Protein AF-A0A9E6JY38-F1 (afdb_monomer_lite)

Radius of gyration: 16.78 Å; chains: 1; bounding box: 47×22×38 Å

Foldseek 3Di:
DCVVVVDDDCCVPVNLQVVLVVVLVVLVVQLVVLVVVVDPLSCQQSNVLSVVLNVQSVVCNVVSDPVSVVVSVVSSVVSNQVSVCVVPVVVVVVVVVVQVVVQVCCCVPPVDGPPDPDDD

pLDDT: mean 85.16, std 12.98, range [35.5, 96.38]

Structure (mmCIF, N/CA/C/O backbone):
data_AF-A0A9E6JY38-F1
#
_entry.id   AF-A0A9E6JY38-F1
#
loop_
_atom_site.group_PDB
_atom_site.id
_atom_site.type_symbol
_atom_site.label_atom_id
_atom_site.label_alt_id
_atom_site.label_comp_id
_atom_site.label_asym_id
_atom_site.label_entity_id
_atom_site.label_seq_id
_atom_site.pdbx_PDB_ins_code
_atom_site.Cartn_x
_atom_site.Cartn_y
_atom_site.Cartn_z
_atom_site.occupancy
_atom_site.B_iso_or_equiv
_atom_site.auth_seq_id
_atom_site.auth_comp_id
_atom_site.auth_asym_id
_atom_site.auth_atom_id
_atom_site.pdbx_PDB_model_num
ATOM 1 N N . ARG A 1 1 ? -17.062 1.029 18.540 1.00 44.75 1 ARG A N 1
ATOM 2 C CA . ARG A 1 1 ? -18.187 0.761 17.600 1.00 44.75 1 ARG A CA 1
ATOM 3 C C . ARG A 1 1 ? -17.989 -0.523 16.771 1.00 44.75 1 ARG A C 1
ATOM 5 O O . ARG A 1 1 ? -18.957 -1.238 16.587 1.00 44.75 1 ARG A O 1
ATOM 12 N N . SER A 1 2 ? -16.773 -0.882 16.339 1.00 48.38 2 SER A N 1
ATOM 13 C CA . SER A 1 2 ? -16.522 -2.037 15.445 1.00 48.38 2 SER A CA 1
ATOM 14 C C . SER A 1 2 ? -16.680 -3.439 16.071 1.00 48.38 2 SER A C 1
ATOM 16 O O . SER A 1 2 ? -17.154 -4.336 15.382 1.00 48.38 2 SER A O 1
ATOM 18 N N . ARG A 1 3 ? -16.370 -3.633 17.370 1.00 47.88 3 ARG A N 1
ATOM 19 C CA . ARG A 1 3 ? -16.617 -4.919 18.072 1.00 47.88 3 ARG A CA 1
ATOM 20 C C . ARG A 1 3 ? -18.103 -5.286 18.154 1.00 47.88 3 ARG A C 1
ATOM 22 O O . ARG A 1 3 ? -18.423 -6.463 18.078 1.00 47.88 3 ARG A O 1
ATOM 29 N N . LYS A 1 4 ? -19.003 -4.292 18.235 1.00 47.56 4 LYS A N 1
ATOM 30 C CA . LYS A 1 4 ? -20.465 -4.509 18.287 1.00 47.56 4 LYS A CA 1
ATOM 31 C C . LYS A 1 4 ? -21.024 -5.202 17.034 1.00 47.56 4 LYS A C 1
ATOM 33 O O . LYS A 1 4 ? -22.100 -5.768 17.112 1.00 47.56 4 LYS A O 1
ATOM 38 N N . PHE A 1 5 ? -20.297 -5.184 15.915 1.00 56.34 5 PHE A N 1
ATOM 39 C CA . PHE A 1 5 ? -20.688 -5.840 14.660 1.00 56.34 5 PHE A CA 1
ATOM 40 C C . PHE A 1 5 ? -19.863 -7.105 14.360 1.00 56.34 5 PHE A C 1
ATOM 42 O O . PHE A 1 5 ? -19.788 -7.525 13.211 1.00 56.34 5 PHE A O 1
ATOM 49 N N . GLY A 1 6 ? -19.155 -7.666 15.350 1.00 60.88 6 GLY A N 1
ATOM 50 C CA . GLY A 1 6 ? -18.338 -8.873 15.162 1.00 60.88 6 GLY A CA 1
ATOM 51 C C . GLY A 1 6 ? -17.090 -8.691 14.284 1.00 60.88 6 GLY A C 1
ATOM 52 O O . GLY A 1 6 ? -16.416 -9.671 13.975 1.00 60.88 6 GLY A O 1
ATOM 53 N N . LYS A 1 7 ? -16.733 -7.458 13.887 1.00 57.44 7 LYS A N 1
ATOM 54 C CA . LYS A 1 7 ? -15.550 -7.203 13.046 1.00 57.44 7 LYS A CA 1
ATOM 55 C C . LYS A 1 7 ? -14.261 -7.497 13.823 1.00 57.44 7 LYS A C 1
ATOM 57 O O . LYS A 1 7 ? -13.891 -6.740 14.722 1.00 57.44 7 LYS A O 1
ATOM 62 N N . ARG A 1 8 ? -13.556 -8.565 13.437 1.00 69.56 8 ARG A N 1
ATOM 63 C CA . ARG A 1 8 ? -12.217 -8.931 13.928 1.00 69.56 8 ARG A CA 1
ATOM 64 C C . ARG A 1 8 ? -11.143 -8.401 12.974 1.00 69.56 8 ARG A C 1
ATOM 66 O O . ARG A 1 8 ? -10.631 -9.136 12.143 1.00 69.56 8 ARG A O 1
ATOM 73 N N . THR A 1 9 ? -10.833 -7.108 13.053 1.00 80.44 9 THR A N 1
ATOM 74 C CA . THR A 1 9 ? -9.692 -6.523 12.323 1.00 80.44 9 THR A CA 1
ATOM 75 C C . THR A 1 9 ? -8.516 -6.283 13.266 1.00 80.44 9 THR A C 1
ATOM 77 O O . THR A 1 9 ? -8.720 -6.105 14.470 1.00 80.44 9 THR A O 1
ATOM 80 N N . ALA A 1 10 ? -7.290 -6.225 12.731 1.00 77.38 10 ALA A N 1
ATOM 81 C CA . ALA A 1 10 ? -6.081 -5.964 13.522 1.00 77.38 10 ALA A CA 1
ATOM 82 C C . ALA A 1 10 ? -6.214 -4.693 14.387 1.00 77.38 10 ALA A C 1
ATOM 84 O O . ALA A 1 10 ? -5.954 -4.731 15.587 1.00 77.38 10 ALA A O 1
ATOM 85 N N . ALA A 1 11 ? -6.785 -3.617 13.829 1.00 79.31 11 ALA A N 1
ATOM 86 C CA . ALA A 1 11 ? -7.048 -2.367 14.549 1.00 79.31 11 ALA A CA 1
ATOM 87 C C . ALA A 1 11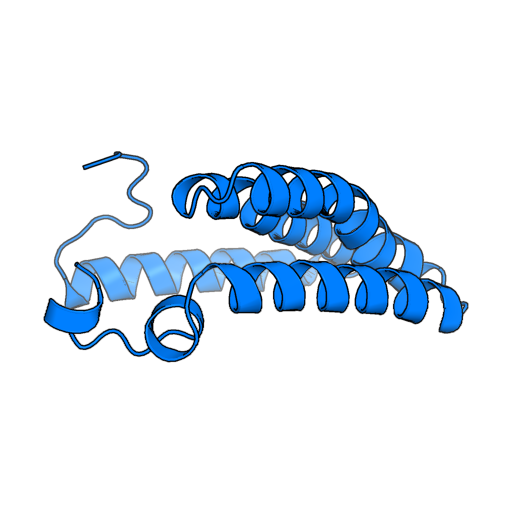 ? -8.039 -2.498 15.722 1.00 79.31 11 ALA A C 1
ATOM 89 O O . ALA A 1 11 ? -8.017 -1.681 16.640 1.00 79.31 11 ALA A O 1
ATOM 90 N N . VAL A 1 12 ? -8.923 -3.500 15.702 1.00 78.38 12 VAL A N 1
ATOM 91 C CA . VAL A 1 12 ? -9.934 -3.749 16.746 1.00 78.38 12 VAL A CA 1
ATOM 92 C C . VAL A 1 12 ? -9.424 -4.710 17.822 1.00 78.38 12 VAL A C 1
ATOM 94 O O . VAL A 1 12 ? -9.868 -4.645 18.974 1.00 78.38 12 VAL A O 1
ATOM 97 N N . HIS A 1 13 ? -8.522 -5.617 17.448 1.00 80.81 13 HIS A N 1
ATOM 98 C CA . HIS A 1 13 ? -7.924 -6.573 18.371 1.00 80.81 13 HIS A CA 1
ATOM 99 C C . HIS A 1 13 ? -6.704 -5.980 19.085 1.00 80.81 13 HIS A C 1
ATOM 101 O O . HIS A 1 13 ? -6.713 -5.904 20.309 1.00 80.81 13 HIS A O 1
ATOM 107 N N . TYR A 1 14 ? -5.728 -5.471 18.328 1.00 82.12 14 TYR A N 1
ATOM 108 C CA . TYR A 1 14 ? -4.471 -4.917 18.844 1.00 82.12 14 TYR A CA 1
ATOM 109 C C . TYR A 1 14 ? -4.540 -3.411 19.128 1.00 82.12 14 TYR A C 1
ATOM 111 O O . TYR A 1 14 ? -3.703 -2.870 19.840 1.00 82.12 14 TYR A O 1
ATOM 119 N N . GLY A 1 15 ? -5.548 -2.718 18.597 1.00 83.00 15 GLY A N 1
ATOM 120 C CA . GLY A 1 15 ? -5.699 -1.273 18.749 1.00 83.00 15 GLY A CA 1
ATOM 121 C C . GLY A 1 15 ? -5.081 -0.474 17.599 1.00 83.00 15 GLY A C 1
ATOM 122 O O . GLY A 1 15 ? -4.302 -0.971 16.782 1.00 83.00 15 GLY A O 1
ATOM 123 N N . ILE A 1 16 ? -5.456 0.804 17.521 1.00 83.38 16 ILE A N 1
ATOM 124 C CA . ILE A 1 16 ? -5.130 1.679 16.383 1.00 83.38 16 ILE A CA 1
ATOM 125 C C . ILE A 1 16 ? -3.628 2.013 16.344 1.00 83.38 16 ILE A C 1
ATOM 127 O O . ILE A 1 16 ? -3.015 1.903 15.287 1.00 83.38 16 ILE A O 1
ATOM 131 N N . LYS A 1 17 ? -3.020 2.356 17.492 1.00 84.25 17 LYS A N 1
ATOM 132 C CA . LYS A 1 17 ? -1.587 2.702 17.613 1.00 84.25 17 LYS A CA 1
ATOM 133 C C . LYS A 1 17 ? -0.641 1.630 17.043 1.00 84.25 17 LYS A C 1
ATOM 135 O O . LYS A 1 17 ? 0.148 1.966 16.154 1.00 84.25 17 LYS A O 1
ATOM 140 N N . PRO A 1 18 ? -0.692 0.366 17.512 1.00 86.56 18 PRO A N 1
ATOM 141 C CA . PRO A 1 18 ? 0.218 -0.663 17.016 1.00 86.56 18 PRO A CA 1
ATOM 142 C C . PRO A 1 18 ? -0.082 -1.033 15.566 1.00 86.56 18 PRO A C 1
ATOM 144 O O . PRO A 1 18 ? 0.850 -1.236 14.802 1.00 86.56 18 PRO A O 1
ATOM 147 N N . THR A 1 19 ? -1.351 -1.017 15.146 1.00 88.44 19 THR A N 1
ATOM 148 C CA . THR A 1 19 ? -1.713 -1.312 13.750 1.00 88.44 19 THR A CA 1
ATOM 149 C C . THR A 1 19 ? -1.158 -0.265 12.781 1.00 88.44 19 THR A C 1
ATOM 151 O O . THR A 1 19 ? -0.628 -0.622 11.735 1.00 88.44 19 THR A O 1
ATOM 154 N N . LEU A 1 20 ? -1.224 1.025 13.131 1.00 86.56 20 LEU A N 1
ATOM 155 C CA . LEU A 1 20 ? -0.636 2.097 12.318 1.00 86.56 20 LEU A CA 1
ATOM 156 C C . LEU A 1 20 ? 0.886 2.047 12.295 1.00 86.56 20 LEU A C 1
ATOM 158 O O . LEU A 1 20 ? 1.497 2.294 11.260 1.00 86.56 20 LEU A O 1
ATOM 162 N N . THR A 1 21 ? 1.497 1.730 13.434 1.00 88.88 21 THR A N 1
ATOM 163 C CA . THR A 1 21 ? 2.953 1.591 13.510 1.00 88.88 21 THR A CA 1
ATOM 164 C C . THR A 1 21 ? 3.423 0.410 12.666 1.00 88.88 21 THR A C 1
ATOM 166 O O . THR A 1 21 ? 4.361 0.569 11.896 1.00 88.88 21 THR A O 1
ATOM 169 N N . ALA A 1 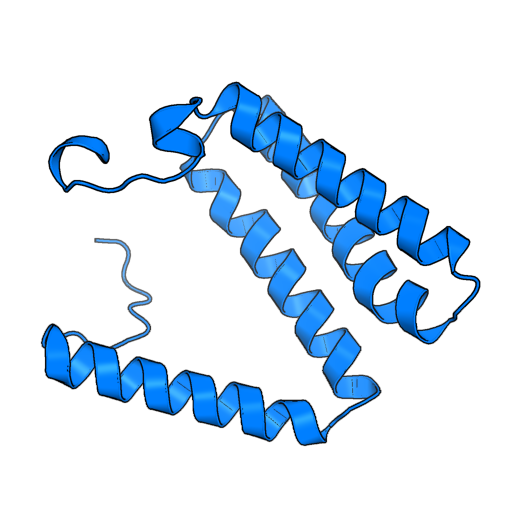22 ? 2.733 -0.732 12.736 1.00 90.81 22 ALA A N 1
ATOM 170 C CA . ALA A 1 22 ? 3.016 -1.886 11.892 1.00 90.81 22 ALA A CA 1
ATOM 171 C C . ALA A 1 22 ? 2.832 -1.562 10.403 1.00 90.81 22 ALA A C 1
ATOM 173 O O . ALA A 1 22 ? 3.703 -1.896 9.613 1.00 90.81 22 ALA A O 1
ATOM 174 N N . ALA A 1 23 ? 1.756 -0.862 10.024 1.00 90.38 23 ALA A N 1
ATOM 175 C CA . ALA A 1 23 ? 1.541 -0.440 8.639 1.00 90.38 23 ALA A CA 1
ATOM 176 C C . ALA A 1 23 ? 2.692 0.436 8.121 1.00 90.38 23 ALA A C 1
ATOM 178 O O . ALA A 1 23 ? 3.232 0.158 7.059 1.00 90.38 23 ALA A O 1
ATOM 179 N N . PHE A 1 24 ? 3.119 1.436 8.899 1.00 91.38 24 PHE A N 1
ATOM 180 C CA . PHE A 1 24 ? 4.253 2.293 8.545 1.00 91.38 24 PHE A CA 1
ATOM 181 C C . PHE A 1 24 ? 5.568 1.509 8.409 1.00 91.38 24 PHE A C 1
ATOM 183 O O . PHE A 1 24 ? 6.321 1.729 7.466 1.00 91.38 24 PHE A O 1
ATOM 190 N N . VAL A 1 25 ? 5.844 0.587 9.337 1.00 94.69 25 VAL A N 1
ATOM 191 C CA . VAL A 1 25 ? 7.060 -0.243 9.298 1.00 94.69 25 VAL A CA 1
ATOM 192 C C . VAL A 1 25 ? 7.046 -1.179 8.093 1.00 94.69 25 VAL A C 1
ATOM 194 O O . VAL A 1 25 ? 8.049 -1.276 7.397 1.00 94.69 25 VAL A O 1
ATOM 197 N N . LEU A 1 26 ? 5.919 -1.838 7.816 1.00 94.81 26 LEU A N 1
ATOM 198 C CA . LEU A 1 26 ? 5.780 -2.733 6.668 1.00 94.81 26 LEU A CA 1
ATOM 199 C C . LEU A 1 26 ? 5.908 -1.985 5.338 1.00 94.81 26 LEU A C 1
ATOM 201 O O . LEU A 1 26 ? 6.545 -2.502 4.429 1.00 94.81 26 LEU A O 1
ATOM 205 N N . ASP A 1 27 ? 5.364 -0.771 5.236 1.00 93.75 27 ASP A N 1
ATOM 206 C CA . ASP A 1 27 ? 5.505 0.066 4.038 1.00 93.75 27 ASP A CA 1
ATOM 207 C C . ASP A 1 27 ? 6.972 0.490 3.825 1.00 93.75 27 ASP A C 1
ATOM 209 O O . ASP A 1 27 ? 7.505 0.407 2.721 1.00 93.75 27 ASP A O 1
ATOM 213 N N . GLY A 1 28 ? 7.681 0.833 4.908 1.00 95.31 28 GLY A N 1
ATOM 214 C CA . GLY A 1 28 ? 9.122 1.098 4.861 1.00 95.31 28 GLY A CA 1
ATOM 215 C C . GLY A 1 28 ? 9.945 -0.133 4.465 1.00 95.31 28 GLY A C 1
ATOM 216 O O . GLY A 1 28 ? 10.867 -0.028 3.658 1.00 95.31 28 GLY A O 1
ATOM 217 N N . LEU A 1 29 ? 9.590 -1.314 4.980 1.00 96.31 29 LEU A N 1
ATOM 218 C CA . LEU A 1 29 ? 10.222 -2.575 4.588 1.00 96.31 29 LEU A CA 1
ATOM 219 C C . LEU A 1 29 ? 9.943 -2.921 3.126 1.00 96.31 29 LEU A C 1
ATOM 221 O O . LEU A 1 29 ? 10.846 -3.413 2.455 1.00 96.31 29 LEU A O 1
ATOM 225 N N . ALA A 1 30 ? 8.741 -2.648 2.616 1.00 93.94 30 ALA A N 1
ATOM 226 C CA . ALA A 1 30 ? 8.411 -2.836 1.207 1.00 93.94 30 ALA A CA 1
ATOM 227 C C . ALA A 1 30 ? 9.274 -1.938 0.309 1.00 93.94 30 ALA A C 1
ATOM 229 O O . ALA A 1 30 ? 9.824 -2.419 -0.682 1.00 93.94 30 ALA A O 1
ATOM 230 N N . LEU A 1 31 ? 9.471 -0.672 0.695 1.00 95.38 31 LEU A N 1
ATOM 231 C CA . LEU A 1 31 ? 10.356 0.249 -0.018 1.00 95.38 31 LEU A CA 1
ATOM 232 C C . LEU A 1 31 ? 11.800 -0.271 -0.053 1.00 95.38 31 LEU A C 1
ATOM 234 O O . LEU A 1 31 ? 12.376 -0.403 -1.131 1.00 95.38 31 LEU A O 1
ATOM 238 N N . VAL A 1 32 ? 12.369 -0.626 1.102 1.00 96.38 32 VAL A N 1
ATOM 239 C CA . VAL A 1 32 ? 13.745 -1.149 1.179 1.00 96.38 32 VAL A CA 1
ATOM 240 C C . VAL A 1 32 ? 13.880 -2.452 0.391 1.00 96.38 32 VAL A C 1
ATOM 242 O O . VAL A 1 32 ? 14.800 -2.591 -0.410 1.00 96.38 32 VAL A O 1
ATOM 245 N N . SER A 1 33 ? 12.936 -3.380 0.557 1.00 95.25 33 SER A N 1
ATOM 246 C CA . SER A 1 33 ? 12.940 -4.660 -0.158 1.00 95.25 33 SER A CA 1
ATOM 247 C C . SER A 1 33 ? 12.861 -4.459 -1.668 1.00 95.25 33 SER A C 1
ATOM 249 O O . SER A 1 33 ? 13.571 -5.145 -2.393 1.00 95.25 33 SER A O 1
ATOM 251 N N . SER A 1 34 ? 12.069 -3.491 -2.149 1.00 95.38 34 SER A N 1
ATOM 252 C CA . SER A 1 34 ? 11.990 -3.184 -3.581 1.00 95.38 34 SER A CA 1
ATOM 253 C C . SER A 1 34 ? 13.350 -2.781 -4.154 1.00 95.38 34 SER A C 1
ATOM 255 O O . SER A 1 34 ? 13.742 -3.289 -5.198 1.00 95.38 34 SER A O 1
ATOM 257 N N . ILE A 1 35 ? 14.117 -1.959 -3.433 1.00 94.88 35 ILE A N 1
ATOM 258 C CA . ILE A 1 35 ? 15.453 -1.517 -3.853 1.00 94.88 35 ILE A CA 1
ATOM 259 C C . ILE A 1 35 ? 16.439 -2.690 -3.832 1.00 94.88 35 ILE A C 1
ATOM 261 O O . ILE A 1 35 ? 17.219 -2.851 -4.767 1.00 94.88 35 ILE A O 1
ATOM 265 N N . LEU A 1 36 ? 16.369 -3.541 -2.804 1.00 96.06 36 LEU A N 1
ATOM 266 C CA . LEU A 1 36 ? 17.251 -4.703 -2.652 1.00 96.06 36 LEU A CA 1
ATOM 267 C C . LEU A 1 36 ? 17.058 -5.776 -3.728 1.00 96.06 36 LEU A C 1
ATOM 269 O O . LEU A 1 36 ? 17.954 -6.591 -3.922 1.00 96.06 36 LEU A O 1
ATOM 273 N N . THR A 1 37 ? 15.922 -5.793 -4.431 1.00 94.75 37 THR A N 1
ATOM 274 C CA . THR A 1 37 ? 15.755 -6.700 -5.575 1.00 94.75 37 THR A CA 1
ATOM 275 C C . THR A 1 37 ? 16.649 -6.336 -6.759 1.00 94.75 37 THR A C 1
ATOM 277 O O . THR A 1 37 ? 16.877 -7.192 -7.603 1.00 94.75 37 THR A O 1
ATOM 280 N N . PHE A 1 38 ? 17.144 -5.090 -6.834 1.00 92.06 38 PHE A N 1
ATOM 281 C CA . PHE A 1 38 ? 17.861 -4.529 -7.990 1.00 92.06 38 PHE A CA 1
ATOM 282 C C . PHE A 1 38 ? 17.090 -4.613 -9.322 1.00 92.06 38 PHE A C 1
ATOM 284 O O . PHE A 1 38 ? 17.648 -4.360 -10.386 1.00 92.06 38 PHE A O 1
ATOM 291 N N . GLU A 1 39 ? 15.788 -4.898 -9.265 1.00 93.31 39 GLU A N 1
ATOM 292 C CA . GLU A 1 39 ? 14.920 -5.037 -10.427 1.00 93.31 39 GLU A CA 1
ATOM 293 C C . GLU A 1 39 ? 14.139 -3.747 -10.663 1.00 93.31 39 GLU A C 1
ATOM 295 O O . GLU A 1 39 ? 13.291 -3.345 -9.858 1.00 93.31 39 GLU A O 1
ATOM 300 N N . LEU A 1 40 ? 14.383 -3.105 -11.809 1.00 92.19 40 LEU A N 1
ATOM 301 C CA . LEU A 1 40 ? 13.762 -1.823 -12.158 1.00 92.19 40 LEU A CA 1
ATOM 302 C C . LEU A 1 40 ? 12.233 -1.887 -12.145 1.00 92.19 40 LEU A C 1
ATOM 304 O O . LEU A 1 40 ? 11.592 -0.920 -11.745 1.00 92.19 40 LEU A O 1
ATOM 308 N N . VAL A 1 41 ? 11.652 -3.025 -12.533 1.00 93.31 41 VAL A N 1
ATOM 309 C CA . VAL A 1 41 ? 10.197 -3.239 -12.529 1.00 93.31 41 VAL A CA 1
ATOM 310 C C . VAL A 1 41 ? 9.635 -3.223 -11.105 1.00 93.31 41 VAL A C 1
ATOM 312 O O . VAL A 1 41 ? 8.587 -2.635 -10.848 1.00 93.31 41 VAL A O 1
ATOM 315 N N . ILE A 1 42 ? 10.323 -3.845 -10.146 1.00 93.06 42 ILE A N 1
ATOM 316 C CA . ILE A 1 42 ? 9.864 -3.902 -8.751 1.00 93.06 42 ILE A CA 1
ATOM 317 C C . ILE A 1 42 ? 10.038 -2.533 -8.087 1.00 93.06 42 ILE A C 1
ATOM 319 O O . ILE A 1 42 ? 9.150 -2.067 -7.369 1.00 93.06 42 ILE A O 1
ATOM 323 N N . ILE A 1 43 ? 11.148 -1.854 -8.375 1.00 93.62 43 ILE A N 1
ATOM 324 C CA . ILE A 1 43 ? 11.426 -0.503 -7.878 1.00 93.62 43 ILE A CA 1
ATOM 325 C C . ILE A 1 43 ? 10.390 0.495 -8.416 1.00 93.62 43 ILE A C 1
ATOM 327 O O . ILE A 1 43 ? 9.836 1.281 -7.646 1.00 93.62 43 ILE A O 1
ATOM 331 N N . SER A 1 44 ? 10.082 0.453 -9.715 1.00 92.25 44 SER A N 1
ATOM 332 C CA . SER A 1 44 ? 9.135 1.382 -10.343 1.00 92.25 44 SER A CA 1
ATOM 333 C C . SER A 1 44 ? 7.681 1.139 -9.927 1.00 92.25 44 SER A C 1
ATOM 335 O O . SER A 1 44 ? 6.881 2.070 -9.931 1.00 92.25 44 SER A O 1
ATOM 337 N N . THR A 1 45 ? 7.321 -0.083 -9.531 1.00 93.81 45 THR A N 1
ATOM 338 C CA . THR A 1 45 ? 5.952 -0.421 -9.113 1.00 93.81 45 THR A CA 1
ATOM 339 C C . THR A 1 45 ? 5.769 -0.319 -7.600 1.00 93.81 45 THR A C 1
ATOM 341 O O . THR A 1 45 ? 5.080 0.577 -7.110 1.00 93.81 45 THR A O 1
ATOM 344 N N . VAL A 1 46 ? 6.400 -1.218 -6.844 1.00 92.94 46 VAL A N 1
ATOM 345 C CA . VAL A 1 46 ? 6.278 -1.308 -5.382 1.00 92.94 46 VAL A CA 1
ATOM 346 C C . VAL A 1 46 ? 7.030 -0.168 -4.711 1.00 92.94 46 VAL A C 1
ATOM 348 O O . VAL A 1 46 ? 6.495 0.456 -3.797 1.00 92.94 46 VAL A O 1
ATOM 351 N N . GLY A 1 47 ? 8.241 0.134 -5.184 1.00 93.94 47 GLY A N 1
ATOM 352 C CA . GLY A 1 47 ? 9.073 1.187 -4.607 1.00 93.94 47 GLY A CA 1
ATOM 353 C C . GLY A 1 47 ? 8.417 2.561 -4.713 1.00 93.94 47 GLY A C 1
ATOM 354 O O . GLY A 1 47 ? 8.283 3.246 -3.704 1.00 93.94 47 GLY A O 1
ATOM 355 N N . ILE A 1 48 ? 7.921 2.946 -5.893 1.00 93.06 48 ILE A N 1
ATOM 356 C CA . ILE A 1 48 ? 7.216 4.229 -6.073 1.00 93.06 48 ILE A CA 1
ATOM 357 C C . ILE A 1 48 ? 5.928 4.278 -5.241 1.00 93.06 48 ILE A C 1
ATOM 359 O O . ILE A 1 48 ? 5.674 5.282 -4.572 1.00 93.06 48 ILE A O 1
ATOM 363 N N . ALA A 1 49 ? 5.130 3.204 -5.238 1.00 93.94 49 ALA A N 1
ATOM 364 C CA . ALA A 1 49 ? 3.901 3.155 -4.448 1.00 93.94 49 ALA A CA 1
ATOM 365 C C . ALA A 1 49 ? 4.181 3.344 -2.948 1.00 93.94 49 ALA A C 1
ATOM 367 O O . ALA A 1 49 ? 3.542 4.190 -2.319 1.00 93.94 49 ALA A O 1
ATOM 368 N N . ALA A 1 50 ? 5.170 2.621 -2.409 1.00 93.31 50 ALA A N 1
ATOM 369 C CA . ALA A 1 50 ? 5.595 2.727 -1.017 1.00 93.31 50 ALA A CA 1
ATOM 370 C C . ALA A 1 50 ? 6.198 4.105 -0.710 1.00 93.31 50 ALA A C 1
ATOM 372 O O . ALA A 1 50 ? 5.862 4.717 0.298 1.00 93.31 50 ALA A O 1
ATOM 373 N N . LEU A 1 51 ? 7.034 4.654 -1.598 1.00 94.38 51 LEU A N 1
ATOM 374 C CA . LEU A 1 51 ? 7.652 5.970 -1.420 1.00 94.38 51 LEU A CA 1
ATOM 375 C C . LEU A 1 51 ? 6.603 7.084 -1.288 1.00 94.38 51 LEU A C 1
ATOM 377 O O . LEU A 1 51 ? 6.747 7.974 -0.450 1.00 94.38 51 LEU A O 1
ATOM 381 N N . ILE A 1 52 ? 5.536 7.024 -2.089 1.00 93.12 52 ILE A N 1
ATOM 382 C CA . ILE A 1 52 ? 4.447 8.006 -2.050 1.00 93.12 52 ILE A CA 1
ATOM 383 C C . ILE A 1 52 ? 3.567 7.812 -0.806 1.00 93.12 52 ILE A C 1
ATOM 385 O O . ILE A 1 52 ? 3.114 8.794 -0.208 1.00 93.12 52 ILE A O 1
ATOM 389 N N . SER A 1 53 ? 3.309 6.570 -0.386 1.00 92.50 53 SER A N 1
ATOM 390 C CA . SER A 1 53 ? 2.442 6.308 0.765 1.00 92.50 53 SER A CA 1
ATOM 391 C C . SER A 1 53 ? 3.112 6.458 2.121 1.00 92.50 53 SER A C 1
ATOM 393 O O . SER A 1 53 ? 2.436 6.839 3.080 1.00 92.50 53 SER A O 1
ATOM 395 N N . LEU A 1 54 ? 4.422 6.248 2.217 1.00 92.62 54 LEU A N 1
ATOM 396 C CA . LEU A 1 54 ? 5.179 6.338 3.461 1.00 92.62 54 LEU A CA 1
ATOM 397 C C . LEU A 1 54 ? 4.982 7.671 4.217 1.00 92.62 54 LEU A C 1
ATOM 399 O O . LEU A 1 54 ? 4.655 7.629 5.411 1.00 92.62 54 LEU A O 1
ATOM 403 N N . PRO A 1 55 ? 5.098 8.866 3.589 1.00 92.69 55 PRO A N 1
ATOM 404 C CA . PRO A 1 55 ? 4.849 10.131 4.286 1.00 92.69 55 PRO A CA 1
ATOM 405 C C . PRO A 1 55 ? 3.384 10.280 4.718 1.00 92.69 55 PRO A C 1
ATOM 407 O O . PRO A 1 55 ? 3.100 10.861 5.771 1.00 92.69 55 PRO A O 1
ATOM 410 N N . LEU A 1 56 ? 2.442 9.715 3.956 1.00 90.38 56 LEU A N 1
ATOM 411 C CA . LEU A 1 56 ? 1.021 9.715 4.306 1.00 90.38 56 LEU A CA 1
ATOM 412 C C . LEU A 1 56 ? 0.745 8.810 5.516 1.00 90.38 56 LEU A C 1
ATOM 414 O O . LEU A 1 56 ? -0.011 9.211 6.408 1.00 90.38 56 LEU A O 1
ATOM 418 N N . PHE A 1 57 ? 1.387 7.639 5.596 1.00 88.81 57 PHE A N 1
ATOM 419 C CA . PHE A 1 57 ? 1.341 6.748 6.761 1.00 88.81 57 PHE A CA 1
ATOM 420 C C . PHE A 1 57 ? 1.996 7.370 7.997 1.00 88.81 57 PHE A C 1
ATOM 422 O O . PHE A 1 57 ? 1.474 7.254 9.108 1.00 88.81 57 PHE A O 1
ATOM 429 N N . TRP A 1 58 ? 3.098 8.098 7.821 1.00 90.38 58 TRP A N 1
ATOM 430 C CA . TRP A 1 58 ? 3.729 8.840 8.911 1.00 90.38 58 TRP A CA 1
ATOM 431 C C . TRP A 1 58 ? 2.818 9.940 9.467 1.00 90.38 58 TRP A C 1
ATOM 433 O O . TRP A 1 58 ? 2.636 10.044 10.685 1.00 90.38 58 TRP A O 1
ATOM 443 N N . LYS A 1 59 ? 2.181 10.720 8.584 1.00 89.38 59 LYS A N 1
ATOM 444 C CA . LYS A 1 59 ? 1.213 11.756 8.969 1.00 89.38 59 LYS A CA 1
ATOM 445 C C . LYS A 1 59 ? 0.016 11.163 9.717 1.00 89.38 59 LYS A C 1
ATOM 447 O O . LYS A 1 59 ? -0.318 11.624 10.806 1.00 89.38 59 LYS A O 1
ATOM 452 N N . THR A 1 60 ? -0.580 10.091 9.194 1.00 87.06 60 THR A N 1
ATOM 453 C CA . THR A 1 60 ? -1.707 9.402 9.855 1.00 87.06 60 THR A CA 1
ATOM 454 C C . THR A 1 60 ? -1.332 8.802 11.204 1.00 87.06 60 THR A C 1
ATOM 456 O O . THR A 1 60 ? -2.139 8.840 12.134 1.00 87.06 60 THR A O 1
ATOM 459 N N . ARG A 1 61 ? -0.108 8.279 11.343 1.00 84.94 61 ARG A N 1
ATOM 460 C CA . ARG A 1 61 ? 0.417 7.795 12.625 1.00 84.94 61 ARG A CA 1
ATOM 461 C C . ARG A 1 61 ? 0.518 8.921 13.656 1.00 84.94 61 ARG A C 1
ATOM 463 O O . ARG A 1 61 ? 0.152 8.694 14.804 1.00 84.94 61 ARG A O 1
ATOM 470 N N . LYS A 1 62 ? 0.972 10.119 13.264 1.00 85.81 62 LYS A N 1
ATOM 471 C CA . LYS A 1 62 ? 1.037 11.290 14.160 1.00 85.81 62 LYS A CA 1
ATOM 472 C C . LYS A 1 62 ? -0.346 11.784 14.579 1.00 85.81 62 LYS A C 1
ATOM 474 O O . LYS A 1 62 ? -0.570 12.037 15.756 1.00 85.81 62 LYS A O 1
ATOM 479 N N . GLU A 1 63 ? -1.272 11.890 13.631 1.00 84.38 63 GLU A N 1
ATOM 480 C CA . GLU A 1 63 ? -2.627 12.397 13.884 1.00 84.38 63 GLU A CA 1
ATOM 481 C C . GLU A 1 63 ? -3.501 11.417 14.676 1.00 84.38 63 GLU A C 1
ATOM 483 O O . GLU A 1 63 ? -4.552 11.802 15.184 1.00 84.38 63 GLU A O 1
ATOM 488 N N . MET A 1 64 ? -3.097 10.142 14.776 1.00 78.56 64 MET A N 1
ATOM 489 C CA . MET A 1 64 ? -3.821 9.098 15.511 1.00 78.56 64 MET A CA 1
ATOM 490 C C . MET A 1 64 ? -5.291 8.940 15.082 1.00 78.56 64 MET A C 1
ATOM 492 O O . MET A 1 64 ? -6.108 8.360 15.801 1.00 78.56 64 MET A O 1
ATOM 496 N N . ASN A 1 65 ? -5.627 9.425 13.884 1.00 78.19 65 ASN A N 1
ATOM 497 C CA . ASN A 1 65 ? -6.983 9.478 13.373 1.00 78.19 65 ASN A CA 1
ATOM 498 C C . ASN A 1 65 ? -7.259 8.259 12.476 1.00 78.19 65 ASN A C 1
ATOM 500 O O . ASN A 1 65 ? -6.766 8.196 11.347 1.00 78.19 65 ASN A O 1
ATOM 504 N N . PRO A 1 66 ? -8.100 7.303 12.911 1.00 69.75 66 PRO A N 1
ATOM 505 C CA . PRO A 1 66 ? -8.376 6.095 12.138 1.00 69.75 66 PRO A CA 1
ATOM 506 C C . PRO A 1 66 ? -9.087 6.376 10.807 1.00 69.75 66 PRO A C 1
ATOM 508 O O . PRO A 1 66 ? -9.025 5.551 9.901 1.00 69.75 66 PRO A O 1
ATOM 511 N N . LYS A 1 67 ? -9.759 7.527 10.659 1.00 77.38 67 LYS A N 1
ATOM 512 C CA . LYS A 1 67 ? -10.406 7.905 9.393 1.00 77.38 67 LYS A CA 1
ATOM 513 C C . LYS A 1 67 ? -9.401 8.394 8.351 1.00 77.38 67 LYS A C 1
ATOM 515 O O . LYS A 1 67 ? -9.669 8.281 7.161 1.00 77.38 67 LYS A O 1
ATOM 520 N N . ALA A 1 68 ? -8.255 8.916 8.778 1.00 80.50 68 ALA A N 1
ATOM 521 C CA . ALA A 1 68 ? -7.248 9.432 7.861 1.00 80.50 68 ALA A CA 1
ATOM 522 C C . ALA A 1 68 ? -6.474 8.301 7.149 1.00 80.50 68 ALA A C 1
ATOM 524 O O . ALA A 1 68 ? -5.901 8.537 6.094 1.00 80.50 68 ALA A O 1
ATOM 525 N N . VAL A 1 69 ? -6.541 7.059 7.654 1.00 83.31 69 VAL A N 1
ATOM 526 C CA . VAL A 1 69 ? -5.863 5.857 7.113 1.00 83.31 69 VAL A CA 1
ATOM 527 C C . VAL A 1 69 ? -6.354 5.457 5.725 1.00 83.31 69 VAL A C 1
ATOM 529 O O . VAL A 1 69 ? -5.617 4.864 4.945 1.00 83.31 69 VAL A O 1
ATOM 532 N N . PHE A 1 70 ? -7.597 5.793 5.382 1.00 84.69 70 PHE A N 1
ATOM 533 C CA . PHE A 1 70 ? -8.135 5.461 4.065 1.00 84.69 70 PHE A CA 1
ATOM 534 C C . PHE A 1 70 ? -7.390 6.167 2.933 1.00 84.69 70 PHE A C 1
ATOM 536 O O . PHE A 1 70 ? -7.346 5.638 1.829 1.00 84.69 70 PHE A O 1
ATOM 543 N N . LEU A 1 71 ? -6.820 7.344 3.196 1.00 87.00 71 LEU A N 1
ATOM 544 C CA . LEU A 1 71 ? -6.093 8.109 2.194 1.00 87.00 71 LEU A CA 1
ATOM 545 C C . LEU A 1 71 ? -4.784 7.412 1.763 1.00 87.00 71 LEU A C 1
ATOM 547 O O . LEU A 1 71 ? -4.698 7.081 0.582 1.00 87.00 71 LEU A O 1
ATOM 551 N N . PRO A 1 72 ? -3.811 7.117 2.660 1.00 88.00 72 PRO A N 1
ATOM 552 C CA . PRO A 1 72 ? -2.584 6.417 2.284 1.00 88.00 72 PRO A CA 1
ATOM 553 C C . PRO A 1 72 ? -2.881 5.084 1.606 1.00 88.00 72 PRO A C 1
ATOM 555 O O . PRO A 1 72 ? -2.355 4.836 0.535 1.00 88.00 72 PRO A O 1
ATOM 558 N N . VAL A 1 73 ? -3.808 4.287 2.148 1.00 88.62 73 VAL A N 1
ATOM 559 C CA . VAL A 1 73 ? -4.164 2.980 1.571 1.00 88.62 73 VAL A CA 1
ATOM 560 C C . VAL A 1 73 ? -4.685 3.108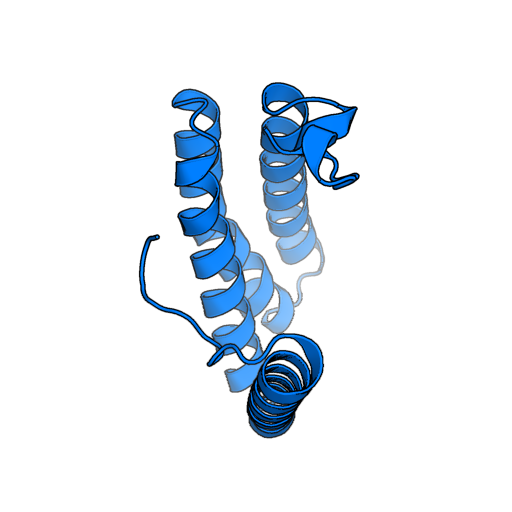 0.137 1.00 88.62 73 VAL A C 1
ATOM 562 O O . VAL A 1 73 ? -4.278 2.343 -0.734 1.00 88.62 73 VAL A O 1
ATOM 565 N N . LYS A 1 74 ? -5.573 4.076 -0.132 1.00 89.62 74 LYS A N 1
ATOM 566 C CA . LYS A 1 74 ? -6.100 4.300 -1.485 1.00 89.62 74 LYS A CA 1
ATOM 567 C C . LYS A 1 74 ? -5.007 4.738 -2.453 1.00 89.62 74 LYS A C 1
ATOM 569 O O . LYS A 1 74 ? -4.992 4.250 -3.577 1.00 89.62 74 LYS A O 1
ATOM 574 N N . PHE A 1 75 ? -4.107 5.623 -2.025 1.00 89.81 75 PHE A N 1
ATOM 575 C CA . PHE A 1 75 ? -2.993 6.056 -2.865 1.00 89.81 75 PHE A CA 1
ATOM 576 C C . PHE A 1 75 ? -1.994 4.924 -3.116 1.00 89.81 75 PHE A C 1
ATOM 578 O O . PHE A 1 75 ? -1.661 4.701 -4.275 1.00 89.81 75 PHE A O 1
ATOM 585 N N . SER A 1 76 ? -1.601 4.153 -2.095 1.00 90.12 76 SER A N 1
ATOM 586 C CA . SER A 1 76 ? -0.743 2.970 -2.272 1.00 90.12 76 SER A CA 1
ATOM 587 C C . SER A 1 76 ? -1.336 2.013 -3.303 1.00 90.12 76 SER A C 1
ATOM 589 O O . SER A 1 76 ? -0.654 1.616 -4.241 1.00 90.12 76 SER A O 1
ATOM 591 N N . MET A 1 77 ? -2.625 1.672 -3.165 1.00 91.06 77 MET A N 1
ATOM 592 C CA . MET A 1 77 ? -3.308 0.766 -4.092 1.00 91.06 77 MET A CA 1
ATOM 593 C C . MET A 1 77 ? -3.390 1.338 -5.507 1.00 91.06 77 MET A C 1
ATOM 595 O O . MET A 1 77 ? -3.176 0.601 -6.464 1.00 91.06 77 MET A O 1
ATOM 599 N N . LEU A 1 78 ? -3.693 2.632 -5.647 1.00 92.06 78 LEU A N 1
ATOM 600 C CA . LEU A 1 78 ? -3.791 3.292 -6.946 1.00 92.06 78 LEU A CA 1
ATOM 601 C C . LEU A 1 78 ? -2.444 3.279 -7.673 1.00 92.06 78 LEU A C 1
ATOM 603 O O . LEU A 1 78 ? -2.379 2.819 -8.808 1.00 92.06 78 LEU A O 1
ATOM 607 N N . PHE A 1 79 ? -1.377 3.750 -7.025 1.00 93.06 79 PHE A N 1
ATOM 608 C CA . PHE A 1 79 ? -0.053 3.816 -7.645 1.00 93.06 79 PHE A CA 1
ATOM 609 C C . PHE A 1 79 ? 0.515 2.432 -7.930 1.00 93.06 79 PHE A C 1
ATOM 611 O O . PHE A 1 79 ? 1.088 2.230 -8.997 1.00 93.06 79 PHE A O 1
ATOM 618 N N . LEU A 1 80 ? 0.287 1.462 -7.042 1.00 93.19 80 LEU A N 1
ATOM 619 C CA . LEU A 1 80 ? 0.672 0.080 -7.300 1.00 93.19 80 LEU A CA 1
ATOM 620 C C . LEU A 1 80 ? -0.078 -0.486 -8.512 1.00 93.19 80 LEU A C 1
ATOM 622 O O . LEU A 1 80 ? 0.545 -1.059 -9.400 1.00 93.19 80 LEU A O 1
ATOM 626 N N . ALA A 1 81 ? -1.400 -0.301 -8.585 1.00 92.88 81 ALA A N 1
ATOM 627 C CA . ALA A 1 81 ? -2.205 -0.796 -9.699 1.00 92.88 81 ALA A CA 1
ATOM 628 C C . ALA A 1 81 ? -1.805 -0.149 -11.033 1.00 92.88 81 ALA A C 1
ATOM 630 O O . ALA A 1 81 ? -1.680 -0.852 -12.032 1.00 92.88 81 ALA A O 1
ATOM 631 N N . VAL A 1 82 ? -1.569 1.167 -11.043 1.00 92.25 82 VAL A N 1
ATOM 632 C CA . VAL A 1 82 ? -1.090 1.898 -12.227 1.00 92.25 82 VAL A CA 1
ATOM 633 C C . VAL A 1 82 ? 0.306 1.426 -12.627 1.00 92.25 82 VAL A C 1
ATOM 635 O O . VAL A 1 82 ? 0.539 1.168 -13.803 1.00 92.25 82 VAL A O 1
ATOM 638 N N . GLY A 1 83 ? 1.212 1.249 -11.663 1.00 92.00 83 GLY A N 1
ATOM 639 C CA . GLY A 1 83 ? 2.549 0.720 -11.915 1.00 92.00 83 GLY A CA 1
ATOM 640 C C . GLY A 1 83 ? 2.496 -0.663 -12.561 1.00 92.00 83 GLY A C 1
ATOM 641 O O . GLY A 1 83 ? 3.107 -0.879 -13.602 1.00 92.00 83 GLY A O 1
ATOM 642 N N . VAL A 1 84 ? 1.714 -1.586 -11.995 1.00 92.81 84 VAL A N 1
ATOM 643 C CA . VAL A 1 84 ? 1.541 -2.938 -12.550 1.00 92.81 84 VAL A CA 1
ATOM 644 C C . VAL A 1 84 ? 0.928 -2.893 -13.949 1.00 92.81 84 VAL A C 1
ATOM 646 O O . VAL A 1 84 ? 1.349 -3.650 -14.818 1.00 92.81 84 VAL A O 1
ATOM 649 N N . LEU A 1 85 ? -0.025 -1.991 -14.196 1.00 93.75 85 LEU A N 1
ATOM 650 C CA . LEU A 1 85 ? -0.707 -1.872 -15.483 1.00 93.75 85 LEU A CA 1
ATOM 651 C C . LEU A 1 85 ? 0.242 -1.518 -16.640 1.00 93.75 85 LEU A C 1
ATOM 653 O O . LEU A 1 85 ? 0.027 -1.988 -17.754 1.00 93.75 85 LEU A O 1
ATOM 657 N N . ILE A 1 86 ? 1.290 -0.729 -16.378 1.00 91.12 86 ILE A N 1
ATOM 658 C CA . ILE A 1 86 ? 2.300 -0.360 -17.386 1.00 91.12 86 ILE A CA 1
ATOM 659 C C . ILE A 1 86 ? 3.036 -1.603 -17.907 1.00 91.12 86 ILE A C 1
ATOM 661 O O . ILE A 1 86 ? 3.307 -1.699 -19.101 1.00 91.12 86 ILE A O 1
ATOM 665 N N . TYR A 1 87 ? 3.333 -2.563 -17.028 1.00 91.25 87 TYR A N 1
ATOM 666 C CA . TYR A 1 87 ? 4.071 -3.780 -17.383 1.00 91.25 87 TYR A CA 1
ATOM 667 C C . TYR A 1 87 ? 3.158 -4.948 -17.770 1.00 91.25 87 TYR A C 1
ATOM 669 O O . TYR A 1 87 ? 3.537 -5.792 -18.578 1.00 91.25 87 TYR A O 1
ATOM 677 N N . LEU A 1 88 ? 1.952 -5.006 -17.204 1.00 92.31 88 LEU A N 1
ATOM 678 C CA . LEU A 1 88 ? 0.974 -6.062 -17.436 1.00 92.31 88 LEU A CA 1
ATOM 679 C C . LEU A 1 88 ? -0.400 -5.447 -17.743 1.00 92.31 88 LEU A C 1
ATOM 681 O O . LEU A 1 88 ? -1.277 -5.421 -16.877 1.00 92.31 88 LEU A O 1
ATOM 685 N N . PRO A 1 89 ? -0.646 -4.995 -18.985 1.00 91.19 89 PRO A N 1
ATOM 686 C CA . PRO A 1 89 ? -1.918 -4.373 -19.357 1.00 91.19 89 PRO A CA 1
ATOM 687 C C . PRO A 1 89 ? -3.107 -5.335 -19.215 1.00 91.19 89 PRO A C 1
ATOM 689 O O . PRO A 1 89 ? -4.224 -4.907 -18.931 1.00 91.19 89 PRO A O 1
ATOM 692 N N . LEU A 1 90 ? -2.868 -6.650 -19.319 1.00 93.00 90 LEU A N 1
ATOM 693 C CA . LEU A 1 90 ? -3.882 -7.681 -19.068 1.00 93.00 90 LEU A CA 1
ATOM 694 C C . LEU A 1 90 ? -4.456 -7.625 -17.642 1.00 93.00 90 LEU A C 1
ATOM 696 O O . LEU A 1 90 ? -5.597 -8.037 -17.424 1.00 93.00 90 LEU A O 1
ATOM 700 N N . PHE A 1 91 ? -3.717 -7.060 -16.682 1.00 91.19 91 PHE A N 1
ATOM 701 C CA . PHE A 1 91 ? -4.199 -6.836 -15.320 1.00 91.19 91 PHE A CA 1
ATOM 702 C C . PHE A 1 91 ? -5.439 -5.928 -15.282 1.00 91.19 91 PHE A C 1
ATOM 704 O O . PHE A 1 91 ? -6.269 -6.064 -14.383 1.00 91.19 91 PHE A O 1
ATOM 711 N N . LEU A 1 92 ? -5.638 -5.066 -16.290 1.00 92.19 92 LEU A N 1
ATOM 712 C CA . LEU A 1 92 ? -6.825 -4.215 -16.397 1.00 92.19 92 LEU A CA 1
ATOM 713 C C . LEU A 1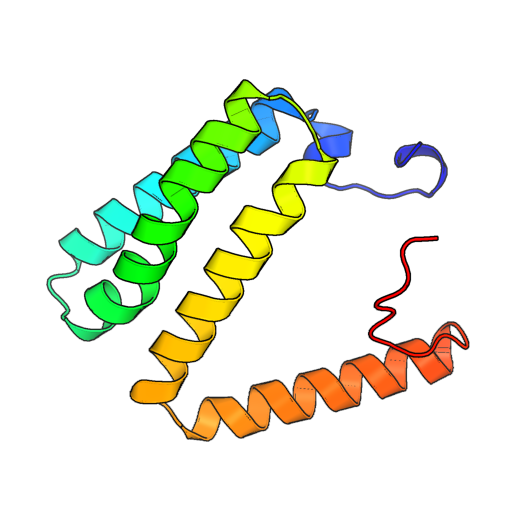 92 ? -8.120 -5.023 -16.438 1.00 92.19 92 LEU A C 1
ATOM 715 O O . LEU A 1 92 ? -9.086 -4.678 -15.758 1.00 92.19 92 LEU A O 1
ATOM 719 N N . PHE A 1 93 ? -8.138 -6.114 -17.206 1.00 94.00 93 PHE A N 1
ATOM 720 C CA . PHE A 1 93 ? -9.313 -6.976 -17.309 1.00 94.00 93 PHE A CA 1
ATOM 721 C C . PHE A 1 93 ? -9.644 -7.615 -15.963 1.00 94.00 93 PHE A C 1
ATOM 723 O O . PHE A 1 93 ? -10.816 -7.738 -15.609 1.00 94.00 93 PHE A O 1
ATOM 730 N N . LEU A 1 94 ? -8.619 -7.947 -15.176 1.00 93.00 94 LEU A N 1
ATOM 731 C CA . LEU A 1 94 ? -8.783 -8.481 -13.830 1.00 93.00 94 LEU A CA 1
ATOM 732 C C . LEU A 1 94 ? -9.351 -7.419 -12.877 1.00 93.00 94 LEU A C 1
ATOM 734 O O . LEU A 1 94 ? -10.282 -7.717 -12.130 1.00 93.00 94 LEU A O 1
ATOM 738 N N . ILE A 1 95 ? -8.876 -6.168 -12.950 1.00 91.50 95 ILE A N 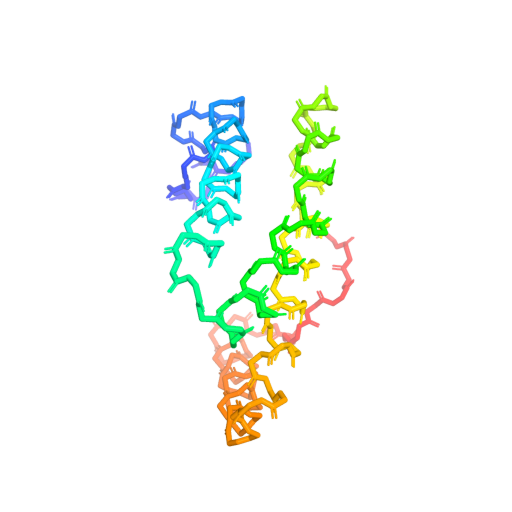1
ATOM 739 C CA . ILE A 1 95 ? -9.443 -5.047 -12.179 1.00 91.50 95 ILE A CA 1
ATOM 740 C C . ILE A 1 95 ? -10.922 -4.836 -12.539 1.00 91.50 95 ILE A C 1
ATOM 742 O O . ILE A 1 95 ? -11.764 -4.751 -11.641 1.00 91.50 95 ILE A O 1
ATOM 746 N N . ILE A 1 96 ? -11.254 -4.780 -13.833 1.00 92.94 96 ILE A N 1
ATOM 747 C CA . ILE A 1 96 ? -12.630 -4.583 -14.320 1.00 92.94 96 ILE A CA 1
ATOM 748 C C . ILE A 1 96 ? -13.529 -5.744 -13.880 1.00 92.94 96 ILE A C 1
ATOM 750 O O . ILE A 1 96 ? -14.617 -5.517 -13.347 1.00 92.94 96 ILE A O 1
ATOM 754 N N . GLY A 1 97 ? -13.066 -6.984 -14.052 1.00 94.06 97 GLY A N 1
ATOM 755 C CA . GLY A 1 97 ? -13.788 -8.181 -13.631 1.00 94.06 97 GLY A CA 1
ATOM 756 C C . GLY A 1 97 ? -14.043 -8.195 -12.125 1.00 94.06 97 GLY A C 1
ATOM 757 O O . GLY A 1 97 ? -15.173 -8.415 -11.691 1.00 94.06 97 GLY A O 1
ATOM 758 N N . ASN A 1 98 ? -13.028 -7.869 -11.321 1.00 91.94 98 ASN A N 1
ATOM 759 C CA . ASN A 1 98 ? -13.156 -7.781 -9.869 1.00 91.94 98 ASN A CA 1
ATOM 760 C C . ASN A 1 98 ? -14.135 -6.677 -9.440 1.00 91.94 98 ASN A C 1
ATOM 762 O O . ASN A 1 98 ? -14.944 -6.884 -8.534 1.00 91.94 98 ASN A O 1
ATOM 766 N N . TYR A 1 99 ? -14.114 -5.522 -10.110 1.00 90.75 99 TYR A N 1
ATOM 767 C CA . TYR A 1 99 ? -15.076 -4.446 -9.873 1.00 90.75 99 TYR A CA 1
ATOM 768 C C . TYR A 1 99 ? -16.513 -4.896 -10.173 1.00 90.75 99 TYR A C 1
ATOM 770 O O . TYR A 1 99 ? -17.403 -4.720 -9.335 1.00 90.75 99 TYR A O 1
ATOM 778 N N . ALA A 1 100 ? -16.742 -5.521 -11.331 1.00 91.56 100 ALA A N 1
ATOM 779 C CA . ALA A 1 100 ? -18.057 -6.015 -11.731 1.00 91.56 100 ALA A CA 1
ATOM 780 C C . ALA A 1 100 ? -18.568 -7.112 -10.783 1.00 91.56 100 ALA A C 1
ATOM 782 O O . ALA A 1 100 ? -19.720 -7.062 -10.343 1.00 91.56 100 ALA A O 1
ATOM 783 N N . ALA A 1 101 ? -17.702 -8.055 -10.404 1.00 91.50 101 ALA A N 1
ATOM 784 C CA . ALA A 1 101 ? -18.022 -9.122 -9.463 1.00 91.50 101 ALA A CA 1
ATOM 785 C C . ALA A 1 101 ? -18.368 -8.570 -8.073 1.00 91.50 101 ALA A C 1
ATOM 787 O O . ALA A 1 101 ? -19.391 -8.950 -7.502 1.00 91.50 101 ALA A O 1
ATOM 788 N N . CYS A 1 102 ? -17.579 -7.621 -7.552 1.00 88.69 102 CYS A N 1
ATOM 789 C CA . CYS A 1 102 ? -17.886 -6.933 -6.298 1.00 88.69 102 CYS A CA 1
ATOM 790 C C . CYS A 1 102 ? -19.240 -6.222 -6.379 1.00 88.69 102 CYS A C 1
ATOM 792 O O . CYS A 1 102 ? -20.092 -6.412 -5.510 1.00 88.69 102 CYS A O 1
ATOM 794 N N . ARG A 1 103 ? -19.475 -5.441 -7.441 1.00 88.38 103 ARG A N 1
ATOM 795 C CA . ARG A 1 103 ? -20.744 -4.731 -7.647 1.00 88.38 103 ARG A CA 1
ATOM 796 C C . ARG A 1 103 ? -21.931 -5.693 -7.666 1.00 88.38 103 ARG A C 1
ATOM 798 O O . ARG A 1 103 ? -22.929 -5.439 -6.994 1.00 88.38 103 ARG A O 1
ATOM 805 N N . PHE A 1 104 ? -21.811 -6.814 -8.374 1.00 89.38 104 PHE A N 1
ATOM 806 C CA . PHE A 1 104 ? -22.841 -7.848 -8.425 1.00 89.38 104 PHE A CA 1
ATOM 807 C C . PHE A 1 104 ? -23.073 -8.508 -7.060 1.00 89.38 104 PHE A C 1
ATOM 809 O O . PHE A 1 104 ? -24.215 -8.604 -6.606 1.00 89.38 104 PHE A O 1
ATOM 816 N N . TYR A 1 105 ? -22.002 -8.918 -6.378 1.00 90.56 105 TYR A N 1
ATOM 817 C CA . TYR A 1 105 ? -22.066 -9.562 -5.068 1.00 90.56 105 TYR A CA 1
ATOM 818 C C . TYR A 1 105 ? -22.731 -8.661 -4.022 1.00 90.56 105 TYR A C 1
ATOM 820 O O . TYR A 1 105 ? -23.667 -9.089 -3.345 1.00 90.56 105 TYR A O 1
ATOM 828 N N . TYR A 1 106 ? -22.297 -7.402 -3.914 1.00 87.19 106 TYR A N 1
ATOM 829 C CA . TYR A 1 106 ? -22.843 -6.465 -2.933 1.00 87.19 106 TYR A CA 1
ATOM 830 C C . TYR A 1 106 ? -24.300 -6.104 -3.224 1.00 87.19 106 TYR A C 1
ATOM 832 O O . TYR A 1 106 ? -25.113 -6.083 -2.294 1.00 87.19 106 TYR A O 1
ATOM 840 N N . ARG A 1 107 ? -24.658 -5.923 -4.502 1.00 88.12 107 ARG A N 1
ATOM 841 C CA . ARG A 1 107 ? -26.049 -5.699 -4.908 1.00 88.12 107 ARG A CA 1
ATOM 842 C C . ARG A 1 107 ? -26.929 -6.895 -4.549 1.00 88.12 107 ARG A C 1
ATOM 844 O O . ARG A 1 107 ? -27.989 -6.711 -3.964 1.00 88.12 107 ARG A O 1
ATOM 851 N N . ARG A 1 108 ? -26.485 -8.122 -4.841 1.00 88.62 108 ARG A N 1
ATOM 852 C CA . ARG A 1 108 ? -27.269 -9.341 -4.589 1.00 88.62 108 ARG A CA 1
ATOM 853 C C . ARG A 1 108 ? -27.382 -9.685 -3.105 1.00 88.62 108 ARG A C 1
ATOM 855 O O . ARG A 1 108 ? -28.435 -10.129 -2.665 1.00 88.62 108 ARG A O 1
ATOM 862 N N . ARG A 1 109 ? -26.303 -9.526 -2.333 1.00 88.12 109 ARG A N 1
ATOM 863 C CA . ARG A 1 109 ? -26.262 -9.955 -0.926 1.00 88.12 109 ARG A CA 1
ATOM 864 C C . ARG A 1 109 ? -26.828 -8.919 0.039 1.00 88.12 109 ARG A C 1
ATOM 866 O O . ARG A 1 109 ? -27.428 -9.310 1.037 1.00 88.12 109 ARG A O 1
ATOM 873 N N . PHE A 1 110 ? -26.603 -7.635 -0.231 1.00 85.25 110 PHE A N 1
ATOM 874 C CA . PHE A 1 110 ? -26.912 -6.547 0.700 1.00 85.25 110 PHE A CA 1
ATOM 875 C C . PHE A 1 110 ? -27.867 -5.498 0.120 1.00 85.25 110 PHE A C 1
ATOM 877 O O . PHE A 1 110 ? -28.238 -4.579 0.842 1.00 85.25 110 PHE A O 1
ATOM 884 N N . GLY A 1 111 ? -28.251 -5.602 -1.159 1.00 83.81 111 GLY A N 1
ATOM 885 C CA . GLY A 1 111 ? -29.136 -4.625 -1.802 1.00 83.81 111 GLY A CA 1
ATOM 886 C C . GLY A 1 111 ? -28.515 -3.235 -1.959 1.00 83.81 111 GLY A C 1
ATOM 887 O O . GLY A 1 111 ? -29.242 -2.275 -2.181 1.00 83.81 111 GLY A O 1
ATOM 888 N N . ILE A 1 112 ? -27.190 -3.108 -1.822 1.00 81.12 112 ILE A N 1
ATOM 889 C CA . ILE A 1 112 ? -26.482 -1.825 -1.905 1.00 81.12 112 ILE A CA 1
ATOM 890 C C . ILE A 1 112 ? -25.778 -1.668 -3.250 1.00 81.12 112 ILE A C 1
ATOM 892 O O . ILE A 1 112 ? -25.205 -2.623 -3.784 1.00 81.12 112 ILE A O 1
ATOM 896 N N . GLU A 1 113 ? -25.768 -0.445 -3.771 1.00 77.44 113 GLU A N 1
ATOM 897 C CA . GLU A 1 113 ? -24.981 -0.102 -4.951 1.00 77.44 113 GLU A CA 1
ATOM 898 C C . GLU A 1 113 ? -23.520 0.127 -4.552 1.00 77.44 113 GLU A C 1
ATOM 900 O O . GLU A 1 113 ? -23.166 1.093 -3.890 1.00 77.44 113 GLU A O 1
ATOM 905 N N . TYR A 1 114 ? -22.641 -0.805 -4.916 1.00 70.62 114 TYR A N 1
ATOM 906 C CA . TYR A 1 114 ? -21.201 -0.636 -4.735 1.00 70.62 114 TYR A CA 1
ATOM 907 C C . TYR A 1 114 ? -20.564 -0.051 -6.012 1.00 70.62 114 TYR A C 1
ATOM 909 O O . TYR A 1 114 ? -20.908 -0.515 -7.104 1.00 70.62 114 TYR A O 1
ATOM 917 N N . PRO A 1 115 ? -19.593 0.879 -5.912 1.00 67.94 115 PRO A N 1
ATOM 918 C CA . PRO A 1 115 ? -19.063 1.488 -4.694 1.00 67.94 115 PRO A CA 1
ATOM 919 C C . PRO A 1 115 ? -19.922 2.669 -4.226 1.00 67.94 115 PRO A C 1
ATOM 921 O O . PRO A 1 115 ? -20.156 3.615 -4.971 1.00 67.94 115 PRO A O 1
ATOM 924 N N . ASN A 1 116 ? -20.315 2.655 -2.953 1.00 67.19 116 ASN A N 1
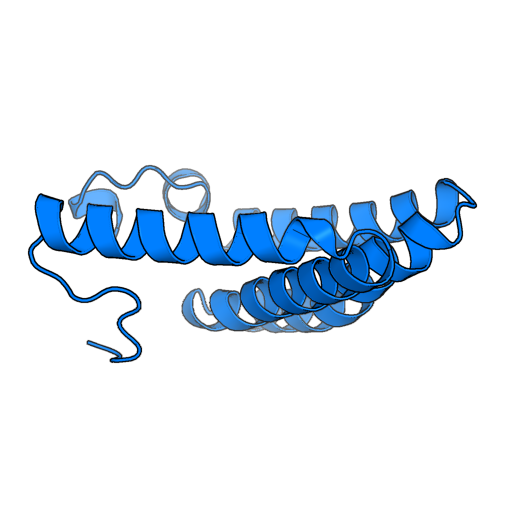ATOM 925 C CA . ASN A 1 116 ? -20.932 3.818 -2.325 1.00 67.19 116 ASN A CA 1
ATOM 926 C C . ASN A 1 116 ? -19.861 4.900 -2.132 1.00 67.19 116 ASN A C 1
ATOM 928 O O . ASN A 1 116 ? -18.958 4.753 -1.304 1.00 67.19 116 ASN A O 1
ATOM 932 N N . LEU A 1 117 ? -19.955 5.982 -2.906 1.00 60.59 117 LEU A N 1
ATOM 933 C CA . LEU A 1 117 ? -19.159 7.200 -2.705 1.00 60.59 117 LEU A CA 1
ATOM 934 C C . LEU A 1 117 ? -19.707 8.061 -1.558 1.00 60.59 117 LEU A C 1
ATOM 936 O O . LEU A 1 117 ? -19.044 8.999 -1.113 1.00 60.59 117 LEU A O 1
ATOM 940 N N . ASP A 1 118 ? -20.899 7.721 -1.072 1.00 46.34 118 ASP A N 1
ATOM 941 C CA . ASP A 1 118 ? -21.627 8.504 -0.094 1.00 46.34 118 ASP A CA 1
ATOM 942 C C . ASP A 1 118 ? -21.150 8.204 1.336 1.00 46.34 118 ASP A C 1
ATOM 944 O O . ASP A 1 118 ? -21.118 7.055 1.792 1.00 46.34 118 ASP A O 1
ATOM 948 N N . LYS A 1 119 ? -20.734 9.257 2.048 1.00 43.44 119 LYS A N 1
ATOM 949 C CA . LYS A 1 119 ? -20.302 9.196 3.452 1.00 43.44 119 LYS A CA 1
ATOM 950 C C . LYS A 1 119 ? -21.538 9.207 4.359 1.00 43.44 119 LYS A C 1
ATOM 952 O O . LYS A 1 119 ? -21.834 10.240 4.953 1.00 43.44 119 LYS A O 1
ATOM 957 N N . LYS A 1 120 ? -22.251 8.090 4.487 1.00 35.50 120 LYS A N 1
ATOM 958 C CA . LYS A 1 120 ? -23.193 7.900 5.607 1.00 35.50 120 LYS A CA 1
ATOM 959 C C . LYS A 1 120 ? -22.568 7.063 6.718 1.00 35.50 120 LYS A C 1
ATOM 961 O O . LYS A 1 120 ? -22.007 5.987 6.416 1.00 35.50 120 LYS A O 1
#

Secondary structure (DSSP, 8-state):
--GGGT---HHHHT-HHHHHHHHHHHHHHHHHHHHHT--HHHIIIIIHHHHHHHHHHHHHHHHT-TTTTHHHHHHHHHHHHHHHHHH-TTHHHHHHHHHHHHHHHHHHHH---SS-----

Sequence (120 aa):
RSRKFGKRTAAVHYGIKPTLTAAFVLDGLALVSSILTFELVIISTVGIAALISLPLFWKTRKEMNPKAVFLPVKFSMLFLAVGVLIYLPLFLFLIIGNYAACRFYYRRRFGIEYPNLDKK